Protein AF-A0A961BJP6-F1 (afdb_monomer_lite)

pLDDT: mean 78.27, std 12.13, range [42.06, 93.06]

Foldseek 3Di:
DCDPPNCVVVVVVVVVVVVVVQCLLVPPVSCVVVVHHRDDPVVCVVVVVVVVVVVVVVVVVVVVVVVVVPPPPPDD

Structure (mmCIF, N/CA/C/O backbone):
data_AF-A0A961BJP6-F1
#
_entry.id   AF-A0A961BJP6-F1
#
loop_
_atom_site.group_PDB
_atom_site.id
_atom_site.type_symbol
_atom_site.label_atom_id
_atom_site.label_alt_id
_atom_site.label_comp_id
_atom_site.label_asym_id
_atom_site.label_entity_id
_atom_site.label_seq_id
_atom_site.pdbx_PDB_ins_code
_atom_site.Cartn_x
_atom_site.Cartn_y
_atom_site.Cartn_z
_atom_site.occupancy
_atom_site.B_iso_or_equiv
_atom_site.auth_seq_id
_atom_site.auth_comp_id
_atom_site.auth_asym_id
_atom_site.auth_atom_id
_atom_site.pdbx_PDB_model_num
ATOM 1 N N . SER A 1 1 ? -20.219 -2.404 16.376 1.00 42.06 1 SER A N 1
ATOM 2 C CA . SER A 1 1 ? -18.744 -2.434 16.283 1.00 42.06 1 SER A CA 1
ATOM 3 C C . SER A 1 1 ? -18.313 -3.655 15.479 1.00 42.06 1 SER A C 1
ATOM 5 O O . SER A 1 1 ? -17.925 -4.662 16.051 1.00 42.06 1 SER A O 1
ATOM 7 N N . GLN A 1 2 ? -18.404 -3.608 14.146 1.00 49.56 2 GLN A N 1
ATOM 8 C CA . GLN A 1 2 ? -17.759 -4.640 13.329 1.00 49.56 2 GLN A CA 1
ATOM 9 C C . GLN A 1 2 ? -16.284 -4.259 13.251 1.00 49.56 2 GLN A C 1
ATOM 11 O O . GLN A 1 2 ? -15.919 -3.272 12.618 1.00 49.56 2 GLN A O 1
ATOM 16 N N . GLY A 1 3 ? -15.475 -4.932 14.070 1.00 51.56 3 GLY A N 1
ATOM 17 C CA . GLY A 1 3 ? -14.051 -4.659 14.193 1.00 51.56 3 GLY A CA 1
ATOM 18 C C . GLY A 1 3 ? -13.355 -4.764 12.842 1.00 51.56 3 GLY A C 1
ATOM 19 O O . GLY A 1 3 ? -13.819 -5.461 11.943 1.00 51.56 3 GLY A O 1
ATOM 20 N N . LEU A 1 4 ? -12.205 -4.107 12.738 1.00 56.72 4 LEU A N 1
ATOM 21 C CA . LEU A 1 4 ? -11.306 -4.136 11.586 1.00 56.72 4 LEU A CA 1
ATOM 22 C C . LEU A 1 4 ? -10.964 -5.569 11.110 1.00 56.72 4 LEU 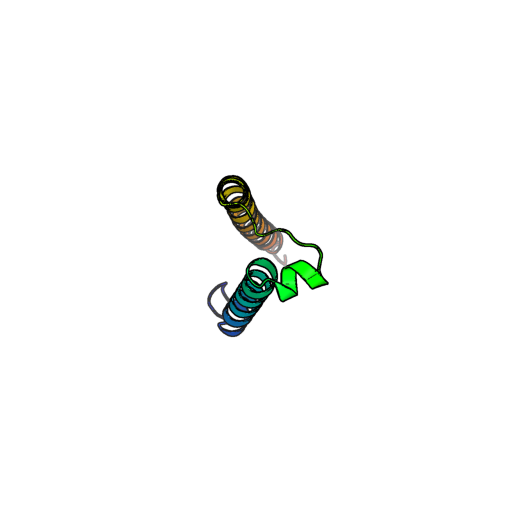A C 1
ATO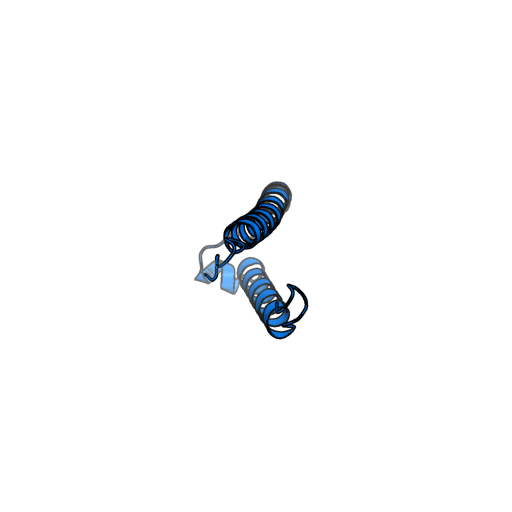M 24 O O . LEU A 1 4 ? -10.506 -5.717 9.995 1.00 56.72 4 LEU A O 1
ATOM 28 N N . ALA A 1 5 ? -11.238 -6.610 11.911 1.00 55.53 5 ALA A N 1
ATOM 29 C CA . ALA A 1 5 ? -11.055 -8.035 11.608 1.00 55.53 5 ALA A CA 1
ATOM 30 C C . ALA A 1 5 ? -12.354 -8.828 11.298 1.00 55.53 5 ALA A C 1
ATOM 32 O O . ALA A 1 5 ? -12.289 -10.023 11.024 1.00 55.53 5 ALA A O 1
ATOM 33 N N . GLY A 1 6 ? -13.541 -8.214 11.374 1.00 55.84 6 GLY A N 1
ATOM 34 C CA . GLY A 1 6 ? -14.823 -8.929 11.277 1.00 55.84 6 GLY A CA 1
ATOM 35 C C . GLY A 1 6 ? -15.256 -9.264 9.848 1.00 55.84 6 GLY A C 1
ATOM 36 O O . GLY A 1 6 ? -15.940 -10.260 9.631 1.00 55.84 6 GLY A O 1
ATOM 37 N N . ASN A 1 7 ? -14.838 -8.463 8.866 1.00 70.38 7 ASN A N 1
ATOM 38 C CA . ASN A 1 7 ? -15.255 -8.633 7.480 1.00 70.38 7 ASN A CA 1
ATOM 39 C C . ASN A 1 7 ? -14.109 -9.189 6.627 1.00 70.38 7 ASN A C 1
ATOM 41 O O . ASN A 1 7 ? -13.381 -8.437 5.981 1.00 70.38 7 ASN A O 1
ATOM 45 N N . LYS A 1 8 ? -13.949 -10.519 6.615 1.00 73.19 8 LYS A N 1
ATOM 46 C CA . LYS A 1 8 ? -12.957 -11.206 5.764 1.00 73.19 8 LYS A CA 1
ATOM 47 C C . LYS A 1 8 ? -13.091 -10.816 4.288 1.00 73.19 8 LYS A C 1
ATOM 49 O O . LYS A 1 8 ? -12.084 -10.745 3.594 1.00 73.19 8 LYS A O 1
ATOM 54 N N . LEU A 1 9 ? -14.306 -10.499 3.833 1.00 80.69 9 LEU A N 1
ATOM 55 C CA . LEU A 1 9 ? -14.571 -10.073 2.461 1.00 80.69 9 LEU A CA 1
ATOM 56 C C . LEU A 1 9 ? -13.871 -8.749 2.114 1.00 80.69 9 LEU A C 1
ATOM 58 O O . LEU A 1 9 ? -13.406 -8.589 0.992 1.00 80.69 9 LEU A O 1
ATOM 62 N N . LEU A 1 10 ? -13.724 -7.839 3.086 1.00 82.00 10 LEU A N 1
ATOM 63 C CA . LEU A 1 10 ? -12.992 -6.585 2.897 1.00 82.00 10 LEU A CA 1
ATOM 64 C C . LEU A 1 10 ? -11.507 -6.851 2.620 1.00 82.00 10 LEU A C 1
ATOM 66 O O . LEU A 1 10 ? -10.954 -6.306 1.674 1.00 82.00 10 LEU A O 1
ATOM 70 N N . PHE A 1 11 ? -10.870 -7.725 3.406 1.00 80.81 11 PHE A N 1
ATOM 71 C CA . PHE A 1 11 ? -9.466 -8.084 3.185 1.00 80.81 11 PHE A CA 1
ATOM 72 C C . PHE A 1 11 ? -9.252 -8.836 1.876 1.00 80.81 11 PHE A C 1
ATOM 74 O O . PHE A 1 11 ? -8.254 -8.597 1.206 1.00 80.81 11 PHE A O 1
ATOM 81 N N . VAL A 1 12 ? -10.186 -9.715 1.500 1.00 87.38 12 VAL A N 1
ATOM 82 C CA . VAL A 1 12 ? -10.143 -10.412 0.208 1.00 87.38 12 VAL A CA 1
ATOM 83 C C . VAL A 1 12 ? -10.246 -9.415 -0.946 1.00 87.38 12 VAL A C 1
ATOM 85 O O . VAL A 1 12 ? -9.472 -9.524 -1.890 1.00 87.38 12 VAL A O 1
ATOM 88 N N . GLY A 1 13 ? -11.131 -8.417 -0.849 1.00 89.06 13 GLY A N 1
ATOM 89 C CA . GLY A 1 13 ? -11.228 -7.336 -1.833 1.00 89.06 13 GLY A CA 1
ATOM 90 C C . GLY A 1 13 ? -9.924 -6.546 -1.957 1.00 89.06 13 GLY A C 1
ATOM 91 O O . GLY A 1 13 ? -9.383 -6.436 -3.051 1.00 89.06 13 GLY A O 1
ATOM 92 N N . ILE A 1 14 ? -9.362 -6.095 -0.829 1.00 88.38 14 ILE A N 1
ATOM 93 C CA . ILE A 1 14 ? -8.085 -5.362 -0.807 1.00 88.38 14 ILE A CA 1
ATOM 94 C C . ILE A 1 14 ? -6.952 -6.209 -1.407 1.00 88.38 14 ILE A C 1
ATOM 96 O O . ILE A 1 14 ? -6.160 -5.712 -2.204 1.00 88.38 14 ILE A O 1
ATOM 100 N N . ALA A 1 15 ? -6.866 -7.492 -1.048 1.00 88.94 15 ALA A N 1
ATOM 101 C CA . ALA A 1 15 ? -5.855 -8.393 -1.592 1.00 88.94 15 ALA A CA 1
ATOM 102 C C . ALA A 1 15 ? -6.022 -8.587 -3.107 1.00 88.94 15 ALA A C 1
ATOM 104 O O . ALA A 1 15 ? -5.034 -8.545 -3.835 1.00 88.94 15 ALA A O 1
ATOM 105 N N . ALA A 1 16 ? -7.258 -8.751 -3.588 1.00 92.94 16 ALA A N 1
ATOM 106 C CA . ALA A 1 16 ? -7.550 -8.887 -5.010 1.00 92.94 16 ALA A CA 1
ATOM 107 C C . ALA A 1 16 ? -7.167 -7.624 -5.799 1.00 92.94 16 ALA A C 1
ATOM 109 O O . ALA A 1 16 ? -6.530 -7.736 -6.845 1.00 92.94 16 ALA A O 1
ATOM 110 N N . GLU A 1 17 ? -7.486 -6.434 -5.283 1.00 93.06 17 GLU A N 1
ATOM 111 C CA . GLU A 1 17 ? -7.092 -5.162 -5.899 1.00 93.06 17 GLU A CA 1
ATOM 112 C C . GLU A 1 17 ? -5.571 -4.995 -5.936 1.00 93.06 17 GLU A C 1
ATOM 114 O O . GLU A 1 17 ? -5.015 -4.670 -6.983 1.00 93.06 17 GLU A O 1
ATOM 119 N N . LEU A 1 18 ? -4.874 -5.284 -4.831 1.00 90.19 18 LEU A N 1
ATOM 120 C CA . LEU A 1 18 ? -3.410 -5.238 -4.787 1.00 90.19 18 LEU A CA 1
ATOM 121 C C . LEU A 1 18 ? -2.783 -6.212 -5.790 1.00 90.19 18 LEU A C 1
ATOM 123 O O . LEU A 1 18 ? -1.867 -5.833 -6.518 1.00 90.19 18 LEU A O 1
ATOM 127 N N . CY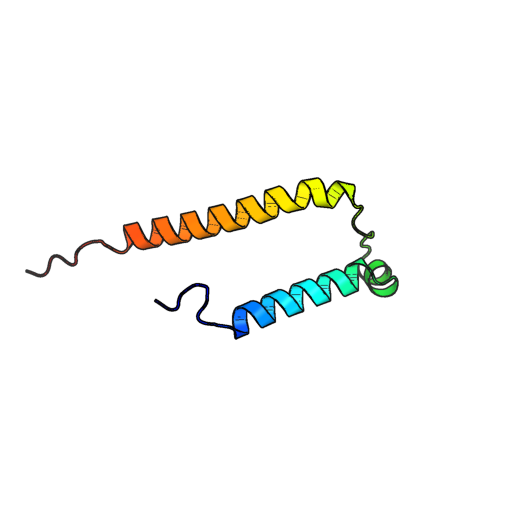S A 1 19 ? -3.287 -7.446 -5.869 1.00 90.50 19 CYS A N 1
ATOM 128 C CA . CYS A 1 19 ? -2.829 -8.426 -6.851 1.00 90.50 19 CYS A CA 1
ATOM 129 C C . CYS A 1 19 ? -3.071 -7.950 -8.285 1.00 90.50 19 CYS A C 1
ATOM 131 O O . CYS A 1 19 ? -2.185 -8.103 -9.123 1.00 90.50 19 CYS A O 1
ATOM 133 N N . LEU A 1 20 ? -4.229 -7.351 -8.570 1.00 89.81 20 LEU A N 1
ATOM 134 C CA . LEU A 1 20 ? -4.544 -6.818 -9.893 1.00 89.81 20 LEU A CA 1
ATOM 135 C C . LEU A 1 20 ? -3.617 -5.653 -10.266 1.00 89.81 20 LEU A C 1
ATOM 137 O O . LEU A 1 20 ? -3.079 -5.639 -11.369 1.00 89.81 20 LEU A O 1
ATOM 141 N N . ILE A 1 21 ? -3.371 -4.718 -9.343 1.00 88.06 21 ILE A N 1
ATOM 142 C CA . ILE A 1 21 ? -2.435 -3.602 -9.547 1.00 88.06 21 ILE A CA 1
ATOM 143 C C . ILE A 1 21 ? -1.024 -4.133 -9.817 1.00 88.06 21 ILE A C 1
ATOM 145 O O . ILE A 1 21 ? -0.379 -3.703 -10.772 1.00 88.06 21 ILE A O 1
ATOM 149 N N . LEU A 1 22 ? -0.552 -5.098 -9.021 1.00 85.25 22 LEU A N 1
ATOM 150 C CA . LEU A 1 22 ? 0.753 -5.725 -9.234 1.00 85.25 22 LEU A CA 1
ATOM 151 C C . LEU A 1 22 ? 0.817 -6.438 -10.588 1.00 85.25 22 LEU A C 1
ATOM 153 O O . LEU A 1 22 ? 1.806 -6.294 -11.300 1.00 85.25 22 LEU A O 1
ATOM 157 N N . LEU A 1 23 ? -0.237 -7.158 -10.978 1.00 85.44 23 LEU A N 1
ATOM 158 C CA . LEU A 1 23 ? -0.305 -7.812 -12.280 1.00 85.44 23 LEU A CA 1
ATOM 159 C C . 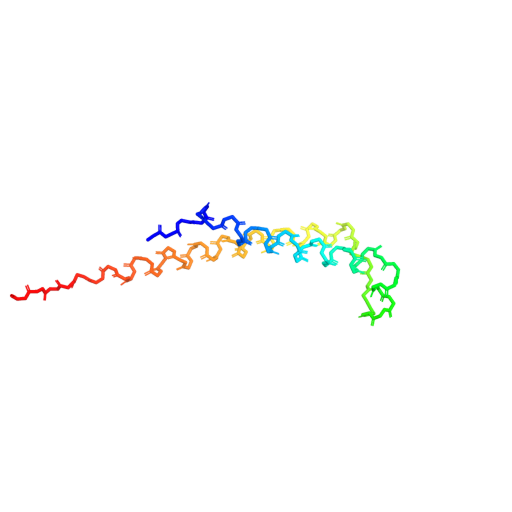LEU A 1 23 ? -0.201 -6.783 -13.411 1.00 85.44 23 LEU A C 1
ATOM 161 O O . LEU A 1 23 ? 0.562 -6.997 -14.345 1.00 85.44 23 LEU A O 1
ATOM 165 N N . ILE A 1 24 ? -0.903 -5.653 -13.319 1.00 83.56 24 ILE A N 1
ATOM 166 C CA . ILE A 1 24 ? -0.855 -4.591 -14.334 1.00 83.56 24 ILE A CA 1
ATOM 167 C C . ILE A 1 24 ? 0.548 -3.972 -14.415 1.00 83.56 24 ILE A C 1
ATOM 169 O O . ILE A 1 24 ? 1.104 -3.872 -15.505 1.00 83.56 24 ILE A O 1
ATOM 173 N N . VAL A 1 25 ? 1.143 -3.613 -13.273 1.00 81.56 25 VAL A N 1
ATOM 174 C CA . VAL A 1 25 ? 2.441 -2.916 -13.199 1.00 81.56 25 VAL A CA 1
ATOM 175 C C . VAL A 1 25 ? 3.626 -3.819 -13.557 1.00 81.56 25 VAL A C 1
ATOM 177 O O . VAL A 1 25 ? 4.639 -3.344 -14.071 1.00 81.56 25 VAL A O 1
ATOM 180 N N . TYR A 1 26 ? 3.542 -5.121 -13.280 1.00 79.12 26 TYR A N 1
ATOM 181 C CA . TYR A 1 26 ? 4.630 -6.065 -13.557 1.00 79.12 26 TYR A CA 1
ATOM 182 C C . TYR A 1 26 ? 4.438 -6.870 -14.849 1.00 79.12 26 TYR A C 1
ATOM 184 O O . TYR A 1 26 ? 5.381 -7.527 -15.290 1.00 79.12 26 TYR A O 1
ATOM 192 N N .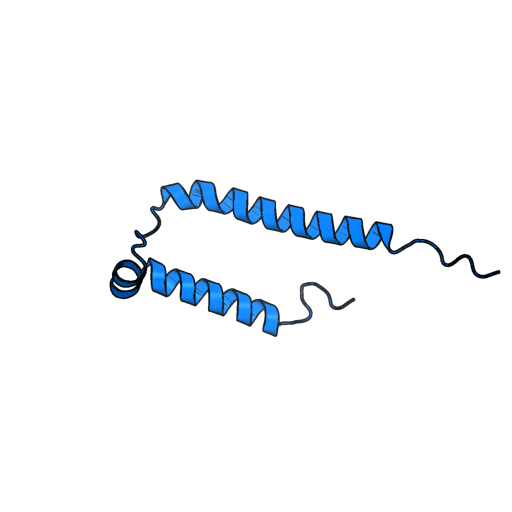 THR A 1 27 ? 3.273 -6.794 -15.501 1.00 83.00 27 THR A N 1
ATOM 193 C CA . THR A 1 27 ? 3.050 -7.432 -16.808 1.00 83.00 27 THR A CA 1
ATOM 194 C C . THR A 1 27 ? 3.347 -6.447 -17.948 1.00 83.00 27 THR A C 1
ATOM 196 O O . THR A 1 27 ? 2.858 -5.316 -17.919 1.00 83.00 27 THR A O 1
ATOM 199 N N . PRO A 1 28 ? 4.067 -6.862 -19.012 1.00 75.75 28 PRO A N 1
ATOM 200 C CA . PRO A 1 28 ? 4.392 -5.989 -20.146 1.00 75.75 28 PRO A CA 1
ATOM 201 C C . PRO A 1 28 ? 3.160 -5.392 -20.837 1.00 75.75 28 PRO A C 1
ATOM 203 O O . PRO A 1 28 ? 3.179 -4.234 -21.241 1.00 75.75 28 PRO A O 1
ATOM 206 N N . TRP A 1 29 ? 2.074 -6.165 -20.939 1.00 77.62 29 TRP A N 1
ATOM 207 C CA . TRP A 1 29 ? 0.815 -5.713 -21.533 1.00 77.62 29 TRP A CA 1
ATOM 208 C C . TRP A 1 29 ? 0.131 -4.621 -20.699 1.00 77.62 29 TRP A C 1
ATOM 210 O O . TRP A 1 29 ? -0.334 -3.634 -21.257 1.00 77.62 29 TRP A O 1
ATOM 220 N N . GLY A 1 30 ? 0.126 -4.753 -19.368 1.00 74.19 30 GLY A N 1
ATOM 221 C CA . GLY A 1 30 ? -0.450 -3.742 -18.477 1.00 74.19 30 GLY A CA 1
ATOM 222 C C . GLY A 1 30 ? 0.312 -2.419 -18.553 1.00 74.19 30 GLY A C 1
ATOM 223 O O . GLY A 1 30 ? -0.292 -1.372 -18.772 1.00 74.19 30 GLY A O 1
ATOM 224 N N . ASN A 1 31 ? 1.643 -2.479 -18.516 1.00 77.12 31 ASN A N 1
ATOM 225 C CA . ASN A 1 31 ? 2.491 -1.303 -18.721 1.00 77.12 31 ASN A CA 1
ATOM 226 C C . ASN A 1 31 ? 2.299 -0.652 -20.097 1.00 77.12 31 ASN A C 1
ATOM 228 O O . ASN A 1 31 ? 2.269 0.571 -20.193 1.00 77.12 31 ASN A O 1
ATOM 232 N N . ALA A 1 32 ? 2.114 -1.447 -21.154 1.00 74.06 32 ALA A N 1
ATOM 233 C CA . ALA A 1 32 ? 1.880 -0.929 -22.499 1.00 74.06 32 ALA A CA 1
ATOM 234 C C . ALA A 1 32 ? 0.505 -0.253 -22.657 1.00 74.06 32 ALA A C 1
ATOM 236 O O . ALA A 1 32 ? 0.405 0.758 -23.346 1.00 74.06 32 ALA A O 1
ATOM 237 N N . VAL A 1 33 ? -0.545 -0.784 -22.019 1.00 78.00 33 VAL A N 1
ATOM 238 C CA . VAL A 1 33 ? -1.914 -0.239 -22.103 1.00 78.00 33 VAL A CA 1
ATOM 239 C C . VAL A 1 33 ? -2.082 1.015 -21.244 1.00 78.00 33 VAL A C 1
ATOM 241 O O . VAL A 1 33 ? -2.720 1.970 -21.679 1.00 78.00 33 VAL A O 1
ATOM 244 N N . PHE A 1 34 ? -1.509 1.030 -20.038 1.00 76.31 34 PHE A N 1
ATOM 245 C CA . PHE A 1 34 ? -1.660 2.138 -19.087 1.00 76.31 34 PHE A CA 1
ATOM 246 C C . PHE A 1 34 ? -0.509 3.153 -19.134 1.00 76.31 34 PHE A C 1
ATOM 248 O O . PHE A 1 34 ? -0.562 4.167 -18.441 1.00 76.31 34 PHE A O 1
ATOM 255 N N . GLY A 1 35 ? 0.534 2.897 -19.932 1.00 67.88 35 GLY A N 1
ATOM 256 C CA . GLY A 1 35 ? 1.729 3.742 -20.002 1.00 67.88 35 GLY A CA 1
ATOM 257 C C . GLY A 1 35 ? 2.530 3.773 -18.697 1.00 67.88 35 GLY A C 1
ATOM 258 O O . GLY A 1 35 ? 3.293 4.709 -18.461 1.00 67.88 35 GLY A O 1
ATOM 259 N N . THR A 1 36 ? 2.336 2.787 -17.818 1.00 69.31 36 THR A N 1
ATOM 260 C CA . THR A 1 36 ? 3.027 2.701 -16.531 1.00 69.31 36 THR A CA 1
ATOM 261 C C . THR A 1 36 ? 4.413 2.083 -16.708 1.00 69.31 36 THR A C 1
ATOM 263 O O . THR A 1 36 ? 4.611 1.193 -17.531 1.00 69.31 36 THR A O 1
ATOM 266 N N . ALA A 1 37 ? 5.395 2.551 -15.936 1.00 70.50 37 ALA A N 1
ATOM 267 C CA . ALA A 1 37 ? 6.704 1.911 -15.844 1.00 70.50 37 ALA A CA 1
ATOM 268 C C . ALA A 1 37 ? 6.736 0.979 -14.620 1.00 70.50 37 ALA A C 1
ATOM 270 O O . ALA A 1 37 ? 6.129 1.315 -13.596 1.00 70.50 37 ALA A O 1
ATOM 271 N N . PRO A 1 38 ? 7.448 -0.164 -14.680 1.00 71.19 38 PRO A N 1
ATOM 272 C CA . PRO A 1 38 ? 7.606 -1.026 -13.517 1.00 71.19 38 PRO A CA 1
ATOM 273 C C . PRO A 1 38 ? 8.215 -0.229 -12.359 1.00 71.19 38 PRO A C 1
ATOM 275 O O . PRO A 1 38 ? 9.222 0.462 -12.525 1.00 71.19 38 PRO A O 1
ATOM 278 N N . ILE A 1 39 ? 7.588 -0.316 -11.183 1.00 73.38 39 ILE A N 1
ATOM 279 C CA . ILE A 1 39 ? 8.018 0.439 -10.002 1.00 73.38 39 ILE A CA 1
ATOM 280 C C . ILE A 1 39 ? 9.425 -0.023 -9.612 1.00 73.38 39 ILE A C 1
ATOM 282 O O . ILE A 1 39 ? 9.634 -1.179 -9.225 1.00 73.38 39 ILE A O 1
ATOM 286 N N . ALA A 1 40 ? 10.392 0.892 -9.712 1.00 78.44 40 ALA A N 1
ATOM 287 C CA . ALA A 1 40 ? 11.762 0.653 -9.282 1.00 78.44 40 ALA A CA 1
ATOM 288 C C . ALA A 1 40 ? 11.807 0.379 -7.771 1.00 78.44 40 ALA A C 1
ATOM 290 O O . ALA A 1 40 ? 11.059 0.972 -6.991 1.00 78.44 40 ALA A O 1
ATOM 291 N N . LYS A 1 41 ? 12.705 -0.516 -7.345 1.00 75.50 41 LYS A N 1
ATOM 292 C CA . LYS A 1 41 ? 12.836 -0.929 -5.935 1.00 75.50 41 LYS A CA 1
ATOM 293 C C . LYS A 1 41 ? 13.077 0.253 -4.990 1.00 75.50 41 LYS A C 1
ATOM 295 O O . LYS A 1 41 ? 12.579 0.237 -3.871 1.00 75.50 41 LYS A O 1
ATOM 300 N N . ASP A 1 42 ? 13.746 1.300 -5.457 1.00 80.00 42 ASP A N 1
ATOM 301 C CA . ASP A 1 42 ? 14.028 2.498 -4.658 1.00 80.00 42 ASP A CA 1
ATOM 302 C C . ASP A 1 42 ? 12.758 3.300 -4.332 1.00 80.00 42 ASP A C 1
ATOM 304 O O . ASP A 1 42 ? 12.631 3.877 -3.252 1.00 80.00 42 ASP A O 1
ATOM 308 N N . VAL A 1 43 ? 11.760 3.269 -5.221 1.00 83.19 43 VAL A N 1
ATOM 309 C CA . VAL A 1 43 ? 10.471 3.948 -5.020 1.00 83.19 43 VAL A CA 1
ATOM 310 C C . VAL A 1 43 ? 9.640 3.238 -3.949 1.00 83.19 43 VAL A C 1
ATOM 312 O O . VAL A 1 43 ? 8.914 3.896 -3.206 1.00 83.19 43 VAL A O 1
ATOM 315 N N . TRP A 1 44 ? 9.788 1.918 -3.792 1.00 83.19 44 TRP A N 1
ATOM 316 C CA . TRP A 1 44 ? 9.149 1.177 -2.696 1.00 83.19 44 TRP A CA 1
ATOM 317 C C . TRP A 1 44 ? 9.596 1.675 -1.319 1.00 83.19 44 TRP A C 1
ATOM 319 O O . TRP A 1 44 ? 8.773 1.746 -0.405 1.00 83.19 44 TRP A O 1
ATOM 329 N N . GLY A 1 45 ? 10.866 2.075 -1.186 1.00 85.62 45 GLY A N 1
ATOM 330 C CA . GLY A 1 45 ? 11.402 2.661 0.043 1.00 85.62 45 GLY A CA 1
ATOM 331 C C . GLY A 1 45 ? 10.711 3.968 0.438 1.00 85.62 45 GLY A C 1
ATOM 332 O O . GLY A 1 45 ? 10.551 4.233 1.626 1.00 85.62 45 GLY A O 1
ATOM 333 N N . LEU A 1 46 ? 10.236 4.746 -0.540 1.00 86.56 46 LEU A N 1
ATOM 334 C CA . LEU A 1 46 ? 9.432 5.947 -0.306 1.00 86.56 46 LEU A CA 1
ATOM 335 C C . LEU A 1 46 ? 7.942 5.614 -0.131 1.00 86.56 46 LEU A C 1
ATOM 337 O O . LEU A 1 46 ? 7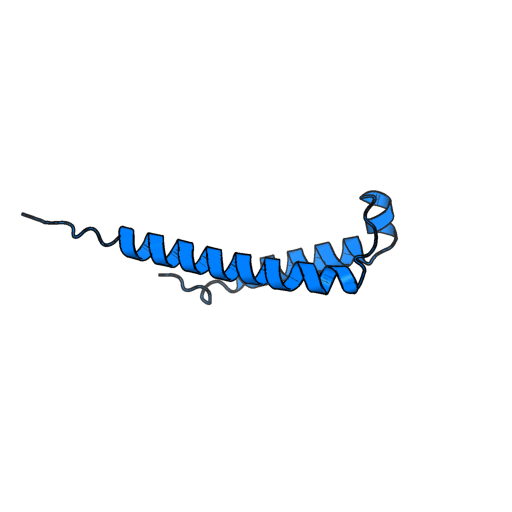.287 6.172 0.739 1.00 86.56 46 LEU A O 1
ATOM 341 N N . LEU A 1 47 ? 7.389 4.690 -0.916 1.00 87.12 47 LEU A N 1
ATOM 342 C CA . LEU A 1 47 ? 5.965 4.336 -0.870 1.00 87.12 47 LEU A CA 1
ATOM 343 C C . LEU A 1 47 ? 5.545 3.701 0.459 1.00 87.12 47 LEU A C 1
ATOM 345 O O . LEU A 1 47 ? 4.509 4.069 1.010 1.00 87.12 47 LEU A O 1
ATOM 349 N N . LEU A 1 48 ? 6.334 2.759 0.985 1.00 88.25 48 LEU A N 1
ATOM 350 C CA . LEU A 1 48 ? 6.010 2.029 2.214 1.00 88.25 48 LEU A CA 1
ATOM 351 C C . LEU A 1 48 ? 5.780 2.932 3.439 1.00 88.25 48 LEU A C 1
ATOM 353 O O . LEU A 1 48 ? 4.747 2.759 4.092 1.00 88.25 48 LEU A O 1
ATOM 357 N N . PRO A 1 49 ? 6.657 3.899 3.774 1.00 92.19 49 PRO A N 1
ATOM 358 C CA . PRO A 1 49 ? 6.419 4.781 4.913 1.00 92.19 49 PRO A CA 1
ATOM 359 C C . PRO A 1 49 ? 5.181 5.664 4.721 1.00 92.19 49 PRO A C 1
ATOM 361 O O . PRO A 1 49 ? 4.451 5.879 5.686 1.00 92.19 49 PRO A O 1
ATOM 364 N N . PHE A 1 50 ? 4.881 6.116 3.499 1.00 90.38 50 PHE A N 1
ATOM 365 C CA . PHE A 1 50 ? 3.649 6.864 3.220 1.00 90.38 50 PHE A CA 1
ATOM 366 C C . PHE A 1 50 ? 2.397 5.990 3.355 1.00 90.38 50 PHE A C 1
ATOM 368 O O . PHE A 1 50 ? 1.425 6.409 3.984 1.00 90.38 50 PHE A O 1
ATOM 375 N N . ALA A 1 51 ? 2.424 4.761 2.832 1.00 89.19 51 ALA A N 1
ATOM 376 C CA . ALA A 1 51 ? 1.332 3.802 2.988 1.00 89.19 51 ALA A CA 1
ATOM 377 C C . ALA A 1 51 ? 1.078 3.487 4.471 1.00 89.19 51 ALA A C 1
ATOM 379 O O . ALA A 1 51 ? -0.066 3.496 4.930 1.00 89.19 51 ALA A O 1
ATOM 380 N N . PHE A 1 52 ? 2.147 3.290 5.248 1.00 91.25 52 PHE A N 1
ATOM 381 C CA . PHE A 1 52 ? 2.056 3.088 6.690 1.00 91.25 52 PHE A CA 1
ATOM 382 C C . PHE A 1 52 ? 1.492 4.322 7.408 1.00 91.25 52 PHE A C 1
ATOM 384 O O . PHE A 1 52 ? 0.567 4.197 8.211 1.00 91.25 52 PHE A O 1
ATOM 391 N N . ALA A 1 53 ? 1.984 5.521 7.082 1.00 92.69 53 ALA A N 1
ATOM 392 C CA . ALA A 1 53 ? 1.479 6.773 7.639 1.00 92.69 53 ALA A CA 1
ATOM 393 C C . ALA A 1 53 ? -0.019 6.967 7.353 1.00 92.69 53 ALA A C 1
ATOM 395 O O . ALA A 1 53 ? -0.761 7.388 8.240 1.00 92.69 53 ALA A O 1
ATOM 396 N N . MET A 1 54 ? -0.485 6.601 6.154 1.00 91.50 54 MET A N 1
ATOM 397 C CA . MET A 1 54 ? -1.901 6.661 5.790 1.00 91.50 54 MET A CA 1
ATOM 398 C C . MET A 1 54 ? -2.757 5.725 6.656 1.00 91.50 54 MET A C 1
ATOM 400 O O . MET A 1 54 ? -3.807 6.141 7.143 1.00 91.50 54 MET A O 1
ATOM 404 N N . ILE A 1 55 ? -2.304 4.489 6.902 1.00 87.94 55 ILE A N 1
ATOM 405 C CA . ILE A 1 55 ? -3.004 3.533 7.780 1.00 87.94 55 ILE A CA 1
ATOM 406 C C . ILE A 1 55 ? -3.098 4.083 9.209 1.00 87.94 55 ILE A C 1
ATOM 408 O O . ILE A 1 55 ? -4.172 4.061 9.814 1.00 87.94 55 ILE A O 1
ATOM 412 N N . VAL A 1 56 ? -1.990 4.612 9.739 1.00 90.31 56 VAL A N 1
ATOM 413 C CA . VAL A 1 56 ? -1.951 5.225 11.076 1.00 90.31 56 VAL A CA 1
ATOM 414 C C . VAL A 1 56 ? -2.917 6.406 11.161 1.00 90.31 56 VAL A C 1
ATOM 416 O O . VAL A 1 56 ? -3.683 6.511 12.121 1.00 90.31 56 VAL A O 1
ATOM 419 N N . LEU A 1 57 ? -2.921 7.273 10.147 1.00 92.00 57 LEU A N 1
ATOM 420 C CA . LEU A 1 57 ? -3.804 8.432 10.087 1.00 92.00 57 LEU A CA 1
ATOM 421 C C . LEU A 1 57 ? -5.279 8.022 10.033 1.00 92.00 57 LEU A C 1
ATOM 423 O O . LEU A 1 57 ? -6.106 8.613 10.726 1.00 92.00 57 LEU A O 1
ATOM 427 N N . GLU A 1 58 ? -5.611 6.993 9.257 1.00 89.44 58 GLU A N 1
ATOM 428 C CA . GLU A 1 58 ? -6.976 6.485 9.140 1.00 89.44 58 GLU A CA 1
ATOM 429 C C . GLU A 1 58 ? -7.472 5.883 10.463 1.00 89.44 58 GLU A C 1
ATOM 431 O O . GLU A 1 58 ? -8.603 6.144 10.882 1.00 89.44 58 GLU A O 1
ATOM 436 N N . GLU A 1 59 ? -6.627 5.146 11.188 1.00 86.12 59 GLU A N 1
ATOM 437 C CA . GLU A 1 59 ? -7.003 4.646 12.513 1.00 86.12 59 GLU A CA 1
ATOM 438 C C . GLU A 1 59 ? -7.091 5.749 13.570 1.00 86.12 59 GLU A C 1
ATOM 440 O O . GLU A 1 59 ? -8.006 5.729 14.405 1.00 86.12 59 GLU A O 1
ATOM 445 N N . LEU A 1 60 ? -6.227 6.765 13.496 1.00 89.38 60 LEU A N 1
ATOM 446 C CA . LEU A 1 60 ? -6.324 7.952 14.342 1.00 89.38 60 LEU A CA 1
ATOM 447 C C . LEU A 1 60 ? -7.623 8.723 14.071 1.00 89.38 60 LEU A C 1
ATOM 449 O O . LEU A 1 60 ? -8.317 9.114 15.013 1.00 89.38 60 LEU A O 1
ATOM 453 N N . ARG A 1 61 ? -8.004 8.885 12.799 1.00 87.56 61 ARG A N 1
ATOM 454 C CA . ARG A 1 61 ? -9.263 9.517 12.384 1.00 87.56 61 ARG A CA 1
ATOM 455 C C . ARG A 1 61 ? -10.463 8.742 12.916 1.00 87.56 61 ARG A C 1
ATOM 457 O O . ARG A 1 61 ? -11.335 9.329 13.559 1.00 87.56 61 ARG A O 1
ATOM 464 N N . LYS A 1 62 ? -10.493 7.417 12.724 1.00 80.81 62 LYS A N 1
ATOM 465 C CA . LYS A 1 62 ? -11.549 6.550 13.271 1.00 80.81 62 LYS A CA 1
ATOM 466 C C . LYS A 1 62 ? -11.623 6.660 14.793 1.00 80.81 62 LYS A C 1
ATOM 468 O O . LYS A 1 62 ? -12.716 6.717 15.355 1.00 80.81 62 LYS A O 1
ATOM 473 N N . TRP A 1 63 ? -10.482 6.713 15.477 1.00 82.44 63 TRP A N 1
ATOM 474 C CA . TRP A 1 63 ? -10.424 6.888 16.926 1.00 82.44 63 TRP A CA 1
ATOM 475 C C . TRP A 1 63 ? -10.953 8.255 17.381 1.00 82.44 63 TRP A C 1
ATOM 477 O O . TRP A 1 63 ? -11.763 8.311 18.310 1.00 82.44 63 TRP A O 1
ATOM 487 N N . ALA A 1 64 ? -10.587 9.337 16.694 1.00 85.69 64 ALA A N 1
ATOM 488 C CA . ALA A 1 64 ? -11.091 10.680 16.965 1.00 85.69 64 ALA A CA 1
ATOM 489 C C . ALA A 1 64 ? -12.614 10.777 16.751 1.00 85.69 64 ALA A C 1
ATOM 491 O O . ALA A 1 64 ? -13.321 11.318 17.604 1.00 85.69 64 ALA A O 1
ATOM 492 N N . CYS A 1 65 ? -13.144 10.188 15.672 1.00 84.25 65 CYS A N 1
ATOM 493 C CA . CYS A 1 65 ? -14.588 10.099 15.429 1.00 84.25 65 CYS A CA 1
ATOM 494 C C . CYS A 1 65 ? -15.312 9.297 16.525 1.00 84.25 65 CYS A C 1
ATOM 496 O O . CYS A 1 65 ? -16.349 9.739 17.015 1.00 84.25 65 CYS A O 1
ATOM 498 N N . ARG A 1 66 ? -14.748 8.165 16.978 1.00 79.69 66 ARG A N 1
ATOM 499 C CA . ARG A 1 66 ? -15.310 7.369 18.089 1.00 79.69 66 ARG A CA 1
ATOM 500 C C . ARG A 1 66 ? -15.347 8.140 19.411 1.00 79.69 66 ARG A C 1
ATOM 502 O O . ARG A 1 66 ? -16.279 7.950 20.187 1.00 79.69 66 ARG A O 1
ATOM 509 N N . ARG A 1 67 ? -14.357 9.002 19.675 1.00 76.19 67 ARG A N 1
ATOM 510 C CA . ARG A 1 67 ? -14.353 9.882 20.857 1.00 76.19 67 ARG A CA 1
ATOM 511 C C . ARG A 1 67 ? -15.418 10.977 20.769 1.00 76.19 67 ARG A C 1
ATOM 513 O O . ARG A 1 67 ? -16.077 11.234 21.767 1.00 76.19 67 ARG A O 1
ATOM 520 N N . ARG A 1 68 ? -15.626 11.575 19.590 1.00 72.12 68 ARG A N 1
ATOM 521 C CA . ARG A 1 68 ? -16.649 12.617 19.376 1.00 72.12 68 ARG A CA 1
ATOM 522 C C . ARG A 1 68 ? -18.084 12.082 19.392 1.00 72.12 68 ARG A C 1
ATOM 524 O O . ARG A 1 68 ? -18.977 12.804 19.803 1.00 72.12 68 ARG A O 1
ATOM 531 N N . ALA A 1 69 ? -18.308 10.827 19.001 1.00 65.25 69 ALA A N 1
ATOM 532 C CA . ALA A 1 69 ? -19.633 10.197 19.027 1.00 65.25 69 ALA A CA 1
ATOM 533 C C . ALA A 1 69 ? -20.137 9.838 20.443 1.00 65.25 69 ALA A C 1
ATOM 535 O O . ALA A 1 69 ? -21.290 9.452 20.594 1.00 65.25 69 ALA A O 1
ATOM 536 N N . ARG A 1 70 ? -19.305 9.974 21.488 1.00 58.03 70 ARG A N 1
ATOM 537 C CA . ARG A 1 70 ? -19.728 9.890 22.897 1.00 58.03 70 ARG A CA 1
ATOM 538 C C . ARG A 1 70 ? -20.137 11.262 23.444 1.00 58.03 70 ARG A C 1
ATOM 540 O O . ARG A 1 70 ? -19.698 11.640 24.527 1.00 58.03 70 ARG A O 1
ATOM 547 N N . VAL A 1 71 ? -20.949 12.022 22.710 1.00 60.62 71 VAL A N 1
ATOM 548 C CA . VAL A 1 71 ? -21.746 13.063 23.372 1.00 60.62 71 VAL A CA 1
ATOM 549 C C . VAL A 1 71 ? -22.793 12.305 24.191 1.00 60.62 71 VAL A C 1
ATOM 551 O O . VAL A 1 71 ? -23.536 11.519 23.602 1.00 60.62 71 VAL A O 1
ATOM 554 N N . PRO A 1 72 ? -22.812 12.436 25.528 1.00 54.22 72 PRO A N 1
ATOM 555 C CA . PRO A 1 72 ? -23.834 11.808 26.345 1.00 54.22 72 PRO A CA 1
ATOM 556 C C . PRO A 1 72 ? -25.183 12.346 25.885 1.00 54.22 72 PRO A C 1
ATOM 558 O O . PRO A 1 72 ? -25.393 13.559 25.876 1.00 54.22 72 PRO A O 1
ATOM 561 N N . GLU A 1 73 ? -26.086 11.455 25.494 1.00 64.62 73 GLU A N 1
ATOM 562 C CA . GLU A 1 73 ? -27.500 11.787 25.429 1.00 64.62 73 GLU A CA 1
ATOM 563 C C . GLU A 1 73 ? -27.920 12.091 26.870 1.00 64.62 73 GLU A C 1
ATOM 565 O O . GLU A 1 73 ? -28.189 11.192 27.666 1.00 64.62 73 GLU A O 1
ATOM 570 N N . ALA A 1 74 ? -27.832 13.368 27.247 1.00 60.34 74 ALA A N 1
ATOM 571 C CA . ALA A 1 74 ? -28.409 13.883 28.471 1.00 60.34 74 ALA A CA 1
ATOM 572 C C . ALA A 1 74 ? -29.922 13.717 28.327 1.00 60.34 74 ALA A C 1
ATOM 574 O O . ALA A 1 74 ? -30.603 14.564 27.751 1.00 60.34 74 ALA A O 1
ATOM 575 N N . ARG A 1 75 ? -30.423 12.559 28.758 1.00 58.62 75 ARG A N 1
ATOM 576 C CA . ARG A 1 75 ? -31.851 12.291 28.829 1.00 58.62 75 ARG A CA 1
ATOM 577 C C . ARG A 1 75 ? -32.389 12.965 30.105 1.00 58.62 75 ARG A C 1
ATOM 579 O O . ARG A 1 75 ? -31.862 12.644 31.172 1.00 58.62 75 ARG A O 1
ATOM 586 N N . PRO A 1 76 ? -33.350 13.903 29.999 1.00 67.62 76 PRO A N 1
ATOM 587 C CA . PRO A 1 76 ? -34.047 14.480 31.148 1.00 67.62 76 PRO A CA 1
ATOM 588 C C . PRO A 1 76 ? -34.975 13.468 31.832 1.00 67.62 76 PRO A C 1
ATOM 590 O O . PRO A 1 76 ? -35.402 12.497 31.161 1.00 67.62 76 PRO A O 1
#

Secondary structure (DSSP, 8-state):
---TTT-HHHHHHHHHHHHHHHHHHHSHHHHHHH-PPP--HHHHHHHHHHHHHHHHHHHHHHHHHHHHT-------

Sequence (76 aa):
SQGLAGNKLLFVGIAAELCLILLIVYTPWGNAVFGTAPIAKDVWGLLLPFAFAMIVLEELRKWACRRRARVPEARP

Radius of gyration: 19.13 Å; chains: 1; bounding box: 48×26×54 Å